Protein AF-A0A8C5XZ62-F1 (afdb_monomer)

Solvent-accessible surface area (backbone atoms only — not comparable to full-atom values): 10194 Å² total; per-residue (Å²): 140,84,88,82,85,88,83,78,87,81,75,81,80,93,75,89,77,94,68,98,69,95,81,76,83,83,78,80,76,86,78,78,90,77,91,84,83,76,97,80,67,65,72,68,55,43,57,55,47,52,54,52,51,51,51,50,49,56,65,51,44,55,66,51,55,77,67,55,80,82,80,76,78,77,81,77,76,87,85,81,84,96,78,71,84,55,72,63,60,56,49,52,52,50,50,53,51,54,51,52,53,50,51,52,53,53,55,74,66,58,73,80,74,84,69,56,94,69,39,66,62,50,52,52,50,48,51,51,63,62,66,59,50,60,62,63,76,67,50,78,76,78,83,79,82,82,129

InterPro domains:
  IPR003109 GoLoco motif [PS50877] (49-71)
  IPR003109 GoLoco motif [PS50877] (119-142)
  IPR003109 GoLoco motif [SM00390] (49-71)
  IPR003109 GoLoco motif [SM00390] (91-113)
  IPR003109 GoLoco motif [SM00390] (119-142)
  IPR011990 Tetratricopeptide-like helical domain superfamily [G3DSA:1.25.40.10] (31-141)
  IPR042888 G-protein-signaling modulator 3 [PTHR47617] (2-147)

Sequence (147 aa):
MDDSPQDEQGWPPPNSTTRPWRSAPPSPPPGTRHTALGPGSASLLSLQTELLLDLVAKAQSHRLEEQRATFHAPQSPPSLPPALPRPLEDKEQLYSTILSHQCQRMEAQRSEPPLPPGGQELLELLLRIQGGGRMEEQRSQPPTHIC

Organism: Microcebus murinus (NCBI:txid30608)

Foldseek 3Di:
DDDDDDDDDDDDDDDDDDDPDPDDDDDDDPDDDDDDDDPPDCPPVVVVVVVVVVVVCVVVVVVVVVPDDDDDDPPDDPDDDDDDPDVVVVVVVVVVVVVVVVVVVVVVVDDPPPQPVCNVVVVVVVCCVVVVCPVVVVDDDDDPPDD

Mean predicted aligned error: 23.6 Å

pLDDT: mean 70.6, std 16.9, range [37.5, 97.31]

Secondary structure (DSSP, 8-state):
----------PPP--S--------PPPPP---------S-SHHHHHHHHHHHHHHHHHHHHHHHHHT----PPP-PPS---S-SPPHHHHHHHHHHHHHHHHHHHHHHT---PPPPTTHHHHHHHHHHHHHSSHHHHT-PPPP----

Structure (mmCIF, N/CA/C/O backbone):
data_AF-A0A8C5XZ62-F1
#
_entry.id   AF-A0A8C5XZ62-F1
#
loop_
_atom_site.group_PDB
_atom_site.id
_atom_site.type_symbol
_atom_site.label_atom_id
_atom_site.label_alt_id
_atom_site.label_comp_id
_atom_site.label_asym_id
_atom_site.label_entity_id
_atom_site.label_seq_id
_atom_site.pdbx_PDB_ins_code
_atom_site.Cartn_x
_atom_site.Cartn_y
_atom_site.Cartn_z
_atom_site.occupancy
_atom_site.B_iso_or_equiv
_atom_site.auth_seq_id
_atom_site.auth_comp_id
_atom_site.auth_asym_id
_atom_site.auth_atom_id
_atom_site.pdbx_PDB_model_num
ATOM 1 N N . MET A 1 1 ? -27.598 -32.925 -31.974 1.00 44.59 1 MET A N 1
AT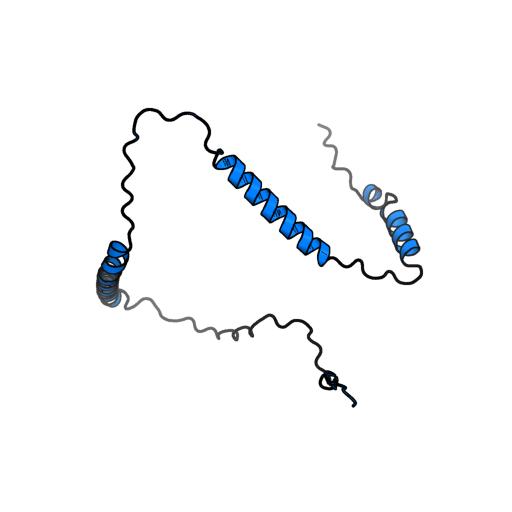OM 2 C CA . MET A 1 1 ? -26.195 -33.178 -32.350 1.00 44.59 1 MET A CA 1
ATOM 3 C C . MET A 1 1 ? -25.941 -32.199 -33.480 1.00 44.59 1 MET A C 1
ATOM 5 O O . MET A 1 1 ? -26.451 -32.427 -34.561 1.00 44.59 1 MET A O 1
ATOM 9 N N . ASP A 1 2 ? -25.437 -31.000 -33.248 1.00 37.50 2 ASP A N 1
ATOM 10 C CA . ASP A 1 2 ? -24.273 -30.654 -32.439 1.00 37.50 2 ASP A CA 1
ATOM 11 C C . ASP A 1 2 ? -24.399 -29.211 -31.912 1.00 37.50 2 ASP A C 1
ATOM 13 O O . ASP A 1 2 ? -25.061 -28.374 -32.524 1.00 37.50 2 ASP A O 1
ATOM 17 N N . ASP A 1 3 ? -23.831 -28.996 -30.735 1.00 37.56 3 ASP A N 1
ATOM 18 C CA . ASP A 1 3 ? -23.839 -27.790 -29.909 1.00 37.56 3 ASP A CA 1
ATOM 19 C C . ASP A 1 3 ? -22.621 -26.917 -30.252 1.00 37.56 3 ASP A C 1
ATOM 21 O O . ASP A 1 3 ? -21.515 -27.438 -30.360 1.00 37.56 3 ASP A O 1
ATOM 25 N N . SER A 1 4 ? -22.795 -25.602 -30.421 1.00 42.25 4 SER A N 1
ATOM 26 C CA . SER A 1 4 ? -21.694 -24.631 -30.309 1.00 42.25 4 SER A CA 1
ATOM 27 C C . SER A 1 4 ? -22.236 -23.204 -30.118 1.00 42.25 4 SER A C 1
ATOM 29 O O . SER A 1 4 ? -22.953 -22.708 -30.992 1.00 42.25 4 SER A O 1
ATOM 31 N N . PRO A 1 5 ? -21.897 -22.513 -29.013 1.00 48.06 5 PRO A N 1
ATOM 32 C CA . PRO A 1 5 ? -22.240 -21.111 -28.795 1.00 48.06 5 PRO A CA 1
ATOM 33 C C . PRO A 1 5 ? -21.172 -20.185 -29.406 1.00 48.06 5 PRO A C 1
ATOM 35 O O . PRO A 1 5 ? -20.004 -20.237 -29.029 1.00 48.06 5 PRO A O 1
ATOM 38 N N . GLN A 1 6 ? -21.566 -19.313 -30.341 1.00 42.75 6 GLN A N 1
ATOM 39 C CA . GLN A 1 6 ? -20.734 -18.190 -30.793 1.00 42.75 6 GLN A CA 1
ATOM 40 C C . GLN A 1 6 ? -20.936 -16.986 -29.865 1.00 42.75 6 GLN A C 1
ATOM 42 O O . GLN A 1 6 ? -21.712 -16.078 -30.157 1.00 42.75 6 GLN A O 1
ATOM 47 N N . ASP A 1 7 ? -20.217 -16.994 -28.750 1.00 46.62 7 ASP A N 1
ATOM 48 C CA . ASP A 1 7 ? -19.803 -15.776 -28.061 1.00 46.62 7 ASP A CA 1
ATOM 49 C C . ASP A 1 7 ? -18.456 -15.362 -28.665 1.00 46.62 7 ASP A C 1
ATOM 51 O O . ASP A 1 7 ? -17.469 -16.079 -28.519 1.00 46.62 7 ASP A O 1
ATOM 55 N N . GLU A 1 8 ? -18.409 -14.242 -29.385 1.00 43.88 8 GLU A N 1
ATOM 56 C CA . GLU A 1 8 ? -17.154 -13.509 -29.562 1.00 43.88 8 GLU A CA 1
ATOM 57 C C . GLU A 1 8 ? -17.434 -12.025 -29.782 1.00 43.88 8 GLU A C 1
ATOM 59 O O . GLU A 1 8 ? -18.206 -11.581 -30.639 1.00 43.88 8 GLU A O 1
ATOM 64 N N . GLN A 1 9 ? -16.805 -11.272 -28.903 1.00 49.91 9 GLN A N 1
ATOM 65 C CA . GLN A 1 9 ? -17.012 -9.885 -28.588 1.00 49.91 9 GLN A CA 1
ATOM 66 C C . GLN A 1 9 ? -16.330 -8.999 -29.641 1.00 49.91 9 GLN A C 1
ATOM 68 O O . GLN A 1 9 ? -15.131 -8.735 -29.590 1.00 49.91 9 GLN A O 1
ATOM 73 N N . GLY A 1 10 ? -17.106 -8.474 -30.592 1.00 38.62 10 GLY A N 1
ATOM 74 C CA . GLY A 1 10 ? -16.619 -7.511 -31.583 1.00 38.62 10 GLY A CA 1
ATOM 75 C C . GLY A 1 10 ? -16.557 -6.080 -31.038 1.00 38.62 10 GLY A C 1
ATOM 76 O O . GLY A 1 10 ? -17.541 -5.345 -31.105 1.00 38.62 10 GLY A O 1
ATOM 77 N N . TRP A 1 11 ? -15.402 -5.665 -30.517 1.00 46.62 11 TRP A N 1
ATOM 78 C CA . TRP A 1 11 ? -15.096 -4.259 -30.220 1.00 46.62 11 TRP A CA 1
ATOM 79 C C . TRP A 1 11 ? -15.209 -3.372 -31.479 1.00 46.62 11 TRP A C 1
ATOM 81 O O . TRP A 1 11 ? -14.869 -3.827 -32.574 1.00 46.62 11 TRP A O 1
ATOM 91 N N . PRO A 1 12 ? -15.637 -2.096 -31.369 1.00 55.28 12 PRO A N 1
ATOM 92 C CA . PRO A 1 12 ? -15.651 -1.194 -32.517 1.00 55.28 12 PRO A CA 1
ATOM 93 C C . PRO A 1 12 ? -14.216 -0.838 -32.971 1.00 55.28 12 PRO A C 1
ATOM 95 O O . PRO A 1 12 ? -13.292 -0.835 -32.152 1.00 55.28 12 PRO A O 1
ATOM 98 N N . PRO A 1 13 ? -14.011 -0.528 -34.267 1.00 58.00 13 PRO A N 1
ATOM 99 C CA . PRO A 1 13 ? -12.687 -0.341 -34.859 1.00 58.00 13 PRO A CA 1
ATOM 100 C C . PRO A 1 13 ? -11.975 0.927 -34.347 1.00 58.00 13 PRO A C 1
ATOM 102 O O . PRO A 1 13 ? -12.628 1.900 -33.963 1.00 58.00 13 PRO A O 1
ATOM 105 N N . PRO A 1 14 ? -10.628 0.960 -34.378 1.00 53.34 14 PRO A N 1
ATOM 106 C CA . PRO A 1 14 ? -9.844 2.049 -33.816 1.00 53.34 14 PRO A CA 1
ATOM 107 C C . PRO A 1 14 ? -9.756 3.220 -34.803 1.00 53.34 14 PRO A C 1
ATOM 109 O O . PRO A 1 14 ? -8.822 3.308 -35.596 1.00 53.34 14 PRO A O 1
ATOM 112 N N . ASN A 1 15 ? -10.702 4.160 -34.743 1.00 47.41 15 ASN A N 1
ATOM 113 C CA . ASN A 1 15 ? -10.476 5.512 -35.253 1.00 47.41 15 ASN A CA 1
ATOM 114 C C . ASN A 1 15 ? -10.306 6.509 -34.091 1.00 47.41 15 ASN A C 1
ATOM 116 O O . ASN A 1 15 ? -11.239 7.057 -33.522 1.00 47.41 15 ASN A O 1
ATOM 120 N N . SER A 1 16 ? -9.040 6.739 -33.751 1.00 52.66 16 SER A N 1
ATOM 121 C CA . SER A 1 16 ? -8.491 8.054 -33.412 1.00 52.66 16 SER A CA 1
ATOM 122 C C . SER A 1 16 ? -9.307 8.964 -32.481 1.00 52.66 16 SER A C 1
ATOM 124 O O . SER A 1 16 ? -9.785 10.014 -32.896 1.00 52.66 16 SER A O 1
ATOM 126 N N . THR A 1 17 ? -9.333 8.648 -31.184 1.00 49.44 17 THR A N 1
ATOM 127 C CA . THR A 1 17 ? -9.011 9.645 -30.144 1.00 49.44 17 THR A CA 1
ATOM 128 C C . THR A 1 17 ? -8.634 8.930 -28.848 1.00 49.44 17 THR A C 1
ATOM 130 O O . THR A 1 17 ? -9.444 8.580 -27.992 1.00 49.44 17 THR A O 1
ATOM 133 N N . THR A 1 18 ? -7.344 8.634 -28.739 1.00 48.47 18 THR A N 1
ATOM 134 C CA . THR A 1 18 ? -6.719 8.070 -27.548 1.00 48.47 18 THR A CA 1
ATOM 135 C C . THR A 1 18 ? -6.888 9.020 -26.366 1.00 48.47 18 THR A C 1
ATOM 137 O O . THR A 1 18 ? -6.194 10.031 -26.278 1.00 48.47 18 THR A O 1
ATOM 140 N N . ARG A 1 19 ? -7.746 8.660 -25.407 1.00 54.62 19 ARG A N 1
ATOM 141 C CA . ARG A 1 19 ? -7.545 8.981 -23.984 1.00 54.62 19 ARG A CA 1
ATOM 142 C C . ARG A 1 19 ? -7.942 7.765 -23.136 1.00 54.62 19 ARG A C 1
ATOM 144 O O . ARG A 1 19 ? -9.127 7.450 -23.090 1.00 54.62 19 ARG A O 1
ATOM 151 N N . PRO A 1 20 ? -6.991 7.094 -22.456 1.00 59.28 20 PRO A N 1
ATOM 152 C CA . PRO A 1 20 ? -7.274 5.872 -21.694 1.00 59.28 20 PRO A CA 1
ATOM 153 C C . PRO A 1 20 ? -7.922 6.109 -20.322 1.00 59.28 20 PRO A C 1
ATOM 155 O O . PRO A 1 20 ? -8.292 5.153 -19.654 1.00 59.28 20 PRO A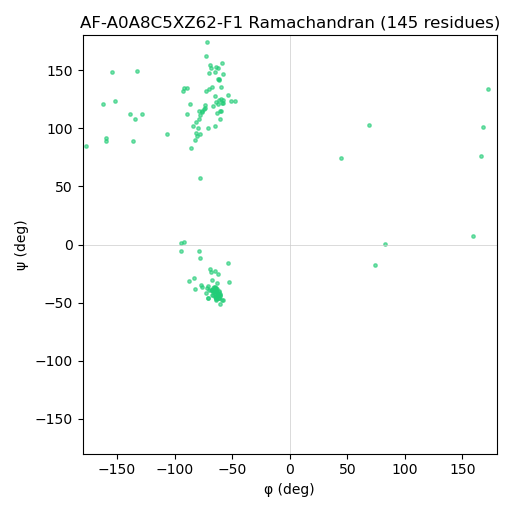 O 1
ATOM 158 N N . TRP A 1 21 ? -8.071 7.359 -19.878 1.00 45.38 21 TRP A N 1
ATOM 159 C CA . TRP A 1 21 ? -8.569 7.679 -18.540 1.00 45.38 21 TRP A CA 1
ATOM 160 C C . TRP A 1 21 ? -9.725 8.673 -18.647 1.00 45.38 21 TRP A C 1
ATOM 162 O O . TRP A 1 21 ? -9.538 9.823 -19.052 1.00 45.38 21 TRP A O 1
ATOM 172 N N . ARG A 1 22 ? -10.942 8.234 -18.308 1.00 58.41 22 ARG A N 1
ATOM 173 C CA . ARG A 1 22 ? -12.057 9.145 -18.035 1.00 58.41 22 ARG A CA 1
ATOM 174 C C . ARG A 1 22 ? -11.936 9.648 -16.601 1.00 58.41 22 ARG A C 1
ATOM 176 O O . ARG A 1 22 ? -12.431 8.998 -15.690 1.00 58.41 22 ARG A O 1
ATOM 183 N N . SER A 1 23 ? -11.338 10.819 -16.413 1.00 57.94 23 SER A N 1
ATOM 184 C CA . SER A 1 23 ? -11.459 11.546 -15.144 1.00 57.94 23 SER A CA 1
ATOM 185 C C . SER A 1 23 ? -11.127 13.028 -15.312 1.00 57.94 23 SER A C 1
ATOM 187 O O . SER A 1 23 ? -9.975 13.434 -15.217 1.00 57.94 23 SER A O 1
ATOM 189 N N . ALA A 1 24 ? -12.165 13.819 -15.592 1.00 60.53 24 ALA A N 1
ATOM 190 C CA . ALA A 1 24 ? -12.484 15.105 -14.956 1.00 60.53 24 ALA A CA 1
ATOM 191 C C . ALA A 1 24 ? -13.659 15.751 -15.725 1.00 60.53 24 ALA A C 1
ATOM 193 O O . ALA A 1 24 ? -13.626 15.765 -16.959 1.00 60.53 24 ALA A O 1
ATOM 194 N N . PRO A 1 25 ? -14.700 16.285 -15.057 1.00 61.75 25 PRO A N 1
ATOM 195 C CA . PRO A 1 25 ? -15.639 17.182 -15.726 1.00 61.75 25 PRO A CA 1
ATOM 196 C C . PRO A 1 25 ? -14.903 18.451 -16.209 1.00 61.75 25 PRO A C 1
ATOM 198 O O . PRO A 1 25 ? -13.894 18.833 -15.610 1.00 61.75 25 PRO A O 1
ATOM 201 N N . PRO A 1 26 ? -15.371 19.105 -17.290 1.00 62.06 26 PRO A N 1
ATOM 202 C CA . PRO A 1 26 ? -14.726 20.305 -17.816 1.00 62.06 26 PRO A CA 1
ATOM 203 C C . PRO A 1 26 ? -14.726 21.437 -16.779 1.00 62.06 26 PRO A C 1
ATOM 205 O O . PRO A 1 26 ? -15.701 21.628 -16.051 1.00 62.06 26 PRO A O 1
ATOM 208 N N . SER A 1 27 ? -13.628 22.195 -16.717 1.00 59.09 27 SER A N 1
ATOM 209 C CA . SER A 1 27 ? -13.515 23.373 -15.852 1.00 59.09 27 SER A CA 1
ATOM 210 C C . SER A 1 27 ? -14.541 24.445 -16.246 1.00 59.09 27 SER A C 1
ATOM 212 O O . SER A 1 27 ? -14.781 24.635 -17.443 1.00 59.09 27 SER A O 1
ATOM 214 N N . PRO A 1 28 ? -15.135 25.173 -15.279 1.00 59.78 28 PRO A N 1
ATOM 215 C CA . PRO A 1 28 ? -16.008 26.292 -15.605 1.00 59.78 28 PRO A CA 1
ATOM 216 C C . PRO A 1 28 ? -15.200 27.403 -16.301 1.00 59.78 28 PRO A C 1
ATOM 218 O O . PRO A 1 28 ? -14.004 27.556 -16.026 1.00 59.78 28 PRO A O 1
ATOM 221 N N . PRO A 1 29 ? -15.818 28.176 -17.213 1.00 62.72 29 PRO A N 1
ATOM 222 C CA . PRO A 1 29 ? -15.119 29.236 -17.927 1.00 62.72 29 PRO A CA 1
ATOM 223 C C . PRO A 1 29 ? -14.649 30.336 -16.956 1.00 62.72 29 PRO A C 1
ATOM 225 O O . PRO A 1 29 ? -15.284 30.544 -15.917 1.00 62.72 29 PRO A O 1
ATOM 228 N N . PRO A 1 30 ? -13.568 31.075 -17.275 1.00 50.22 30 PRO A N 1
ATOM 229 C CA . PRO A 1 30 ? -13.108 32.180 -16.444 1.00 50.22 30 PRO A CA 1
ATOM 230 C C . PRO A 1 30 ? -14.190 33.262 -16.395 1.00 50.22 30 PRO A C 1
ATOM 232 O O . PRO A 1 30 ? -14.500 33.890 -17.407 1.00 50.22 30 PRO A O 1
ATOM 235 N N . GLY A 1 31 ? -14.785 33.460 -15.219 1.00 47.81 31 GLY A N 1
ATOM 236 C CA . GLY A 1 31 ? -15.777 34.500 -14.984 1.00 47.81 31 GLY A CA 1
ATOM 237 C C . GLY A 1 31 ? -15.180 35.888 -15.206 1.00 47.81 31 GLY A C 1
ATOM 238 O O . GLY A 1 31 ? -14.213 36.284 -14.553 1.00 47.81 31 GLY A O 1
ATOM 239 N N . THR A 1 32 ? -15.774 36.616 -16.143 1.00 46.72 32 THR A N 1
ATOM 240 C CA . THR A 1 32 ? -15.507 38.016 -16.462 1.00 46.72 32 THR A CA 1
ATOM 241 C C . THR A 1 32 ? -15.613 38.885 -15.208 1.00 46.72 32 THR A C 1
ATOM 243 O O . THR A 1 32 ? -16.596 38.840 -14.470 1.00 46.72 32 THR A O 1
ATOM 246 N N . ARG A 1 33 ? -14.577 39.692 -14.968 1.00 51.69 33 ARG A N 1
ATOM 247 C CA . ARG A 1 33 ? -14.493 40.671 -13.882 1.00 51.69 33 ARG A CA 1
ATOM 248 C C . ARG A 1 33 ? -15.615 41.706 -13.988 1.00 51.69 33 ARG A C 1
ATOM 250 O O . ARG A 1 33 ? -15.560 42.545 -14.880 1.00 51.69 33 ARG A O 1
ATOM 257 N N . HIS A 1 34 ? -16.523 41.739 -13.017 1.00 43.97 34 HIS A N 1
ATOM 258 C CA . HIS A 1 34 ? -17.301 42.941 -12.710 1.00 43.97 34 HIS A CA 1
ATOM 259 C C . HIS A 1 34 ? -17.360 43.152 -11.195 1.00 43.97 34 HIS A C 1
ATOM 261 O O . HIS A 1 34 ? -18.256 42.687 -10.499 1.00 43.97 34 HIS A O 1
ATOM 267 N N . THR A 1 35 ? -16.361 43.873 -10.691 1.00 47.88 35 THR A N 1
ATOM 268 C CA . THR A 1 35 ? -16.447 44.594 -9.422 1.00 47.88 35 THR A CA 1
ATOM 269 C C . THR A 1 35 ? -17.331 45.817 -9.636 1.00 47.88 35 THR A C 1
ATOM 271 O O . THR A 1 35 ? -16.972 46.654 -10.460 1.00 47.88 35 THR A O 1
ATOM 274 N N . ALA A 1 36 ? -18.442 45.925 -8.902 1.00 46.94 36 ALA A N 1
ATOM 275 C CA . ALA A 1 36 ? -18.902 47.150 -8.230 1.00 46.94 36 ALA A CA 1
ATOM 276 C C . ALA A 1 36 ? -20.349 46.982 -7.737 1.00 46.94 36 ALA A C 1
ATOM 278 O O . ALA A 1 36 ? -21.295 47.167 -8.497 1.00 46.94 36 ALA A O 1
ATOM 279 N N . LEU A 1 37 ? -20.530 46.726 -6.442 1.00 47.09 37 LEU A N 1
ATOM 280 C CA . LEU A 1 37 ? -21.720 47.198 -5.736 1.00 47.09 37 LEU A CA 1
ATOM 281 C C . LEU A 1 37 ? -21.245 47.798 -4.411 1.00 47.09 37 LEU A C 1
ATOM 283 O O . LEU A 1 37 ? -20.700 47.101 -3.558 1.00 47.09 37 LEU A O 1
ATOM 287 N N . GLY A 1 38 ? -21.320 49.126 -4.333 1.00 45.12 38 GLY A N 1
ATOM 288 C CA . GLY A 1 38 ? -20.803 49.928 -3.230 1.00 45.12 38 GLY A CA 1
ATOM 289 C C . GLY A 1 38 ? -21.614 49.807 -1.931 1.00 45.12 38 GLY A C 1
ATOM 290 O O . GLY A 1 38 ? -22.673 49.177 -1.896 1.00 45.12 38 GLY A O 1
ATOM 291 N N . PRO A 1 39 ? -21.121 50.431 -0.847 1.00 53.50 39 PRO A N 1
ATOM 292 C CA . PRO A 1 39 ? -21.715 50.365 0.482 1.00 53.50 39 PRO A CA 1
ATOM 293 C C . PRO A 1 39 ? -22.933 51.290 0.568 1.00 53.50 39 PRO A C 1
ATOM 295 O O . PRO A 1 39 ? -22.818 52.484 0.823 1.00 53.50 39 PRO A O 1
ATOM 298 N N . GLY A 1 40 ? -24.121 50.739 0.351 1.00 56.53 40 GLY A N 1
ATOM 299 C CA . GLY A 1 40 ? -25.363 51.489 0.507 1.00 56.53 40 GLY A CA 1
ATOM 300 C C . GLY A 1 40 ? -26.572 50.605 0.274 1.00 56.53 40 GLY A C 1
ATOM 301 O O . GLY A 1 40 ? -27.045 50.550 -0.852 1.00 56.53 40 GLY A O 1
ATOM 302 N N . SER A 1 41 ? -27.005 49.887 1.322 1.00 49.72 41 SER A N 1
ATOM 303 C CA . SER A 1 41 ? -28.341 49.256 1.518 1.00 49.72 41 SER A CA 1
ATOM 304 C C . SER A 1 41 ? -28.328 48.112 2.551 1.00 49.72 41 SER A C 1
ATOM 306 O O . SER A 1 41 ? -29.328 47.421 2.722 1.00 49.72 41 SER A O 1
ATOM 308 N N . ALA A 1 42 ? -27.227 47.883 3.274 1.00 51.56 42 ALA A N 1
ATOM 309 C CA . ALA A 1 42 ? -27.118 46.717 4.152 1.00 51.56 42 ALA A CA 1
ATOM 310 C C . ALA A 1 42 ? -28.039 46.754 5.391 1.00 51.56 42 ALA A C 1
ATOM 312 O O . ALA A 1 42 ? -28.317 45.705 5.944 1.00 51.56 42 ALA A O 1
ATOM 313 N N . SER A 1 43 ? -28.539 47.910 5.847 1.00 51.53 43 SER A N 1
ATOM 314 C CA . SER A 1 43 ? -29.075 48.007 7.219 1.00 51.53 43 SER A CA 1
ATOM 315 C C . SER A 1 43 ? -30.524 47.513 7.414 1.00 51.53 43 SER A C 1
ATOM 317 O O . SER A 1 43 ? -30.792 46.856 8.415 1.00 51.53 43 SER A O 1
ATOM 319 N N . LEU A 1 44 ? -31.452 47.740 6.471 1.00 53.56 44 LEU A N 1
ATOM 320 C CA . LEU A 1 44 ? -32.830 47.206 6.571 1.00 53.56 44 LEU A CA 1
ATOM 321 C C . LEU A 1 44 ? -32.964 45.800 5.981 1.00 53.56 44 LEU A C 1
ATOM 323 O O . LEU A 1 44 ? -33.747 44.996 6.485 1.00 53.56 44 LEU A O 1
ATOM 327 N N . LEU A 1 45 ? -32.156 45.494 4.960 1.00 59.12 45 LEU A N 1
ATOM 328 C CA . LEU A 1 45 ? -32.061 44.141 4.427 1.00 59.12 45 LEU A CA 1
ATOM 329 C C . LEU A 1 45 ? -31.437 43.207 5.471 1.00 59.12 45 LEU A C 1
ATOM 331 O O . LEU A 1 45 ? -31.946 42.111 5.637 1.00 59.12 45 LEU A O 1
ATOM 335 N N . SER A 1 46 ? -30.429 43.671 6.231 1.00 63.06 46 SER A N 1
ATOM 336 C CA . SER A 1 46 ? -29.783 42.893 7.298 1.00 63.06 46 SER A CA 1
ATOM 337 C C . SER A 1 46 ? -30.759 42.485 8.398 1.00 63.06 46 SER A C 1
ATOM 339 O O . SER A 1 46 ? -30.846 41.300 8.686 1.00 63.06 46 SER A O 1
ATOM 341 N N . LEU A 1 47 ? -31.545 43.403 8.978 1.00 71.00 47 LEU A N 1
ATOM 342 C CA . LEU A 1 47 ? -32.468 43.025 10.060 1.00 71.00 47 LEU A CA 1
ATOM 343 C C . LEU A 1 47 ? -33.552 42.047 9.581 1.00 71.00 47 LEU A C 1
ATOM 345 O O . LEU A 1 47 ? -33.887 41.094 10.282 1.00 71.00 47 LEU A O 1
ATOM 349 N N . GLN A 1 48 ? -34.085 42.256 8.375 1.00 75.38 48 GLN A N 1
ATOM 350 C CA . GLN A 1 48 ? -35.057 41.335 7.786 1.00 75.38 48 GLN A CA 1
ATOM 351 C C . GLN A 1 48 ? -34.432 39.973 7.459 1.00 75.38 48 GLN A C 1
ATOM 353 O O . GLN A 1 48 ? -35.075 38.947 7.678 1.00 75.38 48 GLN A O 1
ATOM 358 N N . THR A 1 49 ? -33.179 39.938 6.994 1.00 80.31 49 THR A N 1
ATOM 359 C CA . THR A 1 49 ? -32.463 38.676 6.789 1.00 80.31 49 THR A CA 1
ATOM 360 C C . THR A 1 49 ? -32.145 37.978 8.104 1.00 80.31 49 THR A C 1
ATOM 362 O O . THR A 1 49 ? -32.324 36.771 8.165 1.00 80.31 49 THR A O 1
ATOM 365 N N . GLU A 1 50 ? -31.773 38.688 9.171 1.00 85.00 50 GLU A N 1
ATOM 366 C CA . GLU A 1 50 ? -31.542 38.072 10.486 1.00 85.00 50 GLU A CA 1
ATOM 367 C C . GLU A 1 50 ? -32.826 37.425 11.032 1.00 85.00 50 GLU A C 1
ATOM 369 O O . GLU A 1 50 ? -32.792 36.297 11.515 1.00 85.00 50 GLU A O 1
ATOM 374 N N . LEU A 1 51 ? -33.985 38.080 10.881 1.00 88.38 51 LEU A N 1
ATOM 375 C CA . LEU A 1 51 ? -35.280 37.504 11.273 1.00 88.38 51 LEU A CA 1
ATOM 376 C C . LEU A 1 51 ? -35.654 36.273 10.437 1.00 88.38 51 LEU A C 1
ATOM 378 O O . LEU A 1 51 ? -36.190 35.299 10.968 1.00 88.38 51 LEU A O 1
ATOM 382 N N . LEU A 1 52 ? -35.363 36.299 9.134 1.00 88.75 52 LEU A N 1
ATOM 383 C CA . LEU A 1 52 ? -35.549 35.145 8.258 1.00 88.75 52 LEU A CA 1
ATOM 384 C C . LEU A 1 52 ? -34.636 33.984 8.674 1.00 88.75 52 LEU A C 1
ATOM 386 O O . LEU A 1 52 ? -35.097 32.847 8.756 1.00 88.75 52 LEU A O 1
ATOM 390 N N . LEU A 1 53 ? -33.362 34.262 8.950 1.00 91.12 53 LEU A N 1
ATOM 391 C CA . LEU A 1 53 ? -32.384 33.263 9.376 1.00 91.12 53 LEU A CA 1
ATOM 392 C C . LEU A 1 53 ? -32.760 32.655 10.730 1.00 91.12 53 LEU A C 1
ATOM 394 O O . LEU A 1 53 ? -32.675 31.439 10.881 1.00 91.12 53 LEU A O 1
ATOM 398 N N . ASP A 1 54 ? -33.253 33.456 11.675 1.00 91.44 54 ASP A N 1
ATOM 399 C CA . ASP A 1 54 ? -33.741 32.972 12.970 1.00 91.44 54 ASP A CA 1
ATOM 400 C C . ASP A 1 54 ? -34.995 32.092 12.821 1.00 91.44 54 ASP A C 1
ATOM 402 O O . ASP A 1 54 ? -35.104 31.033 13.444 1.00 91.44 54 ASP A O 1
ATO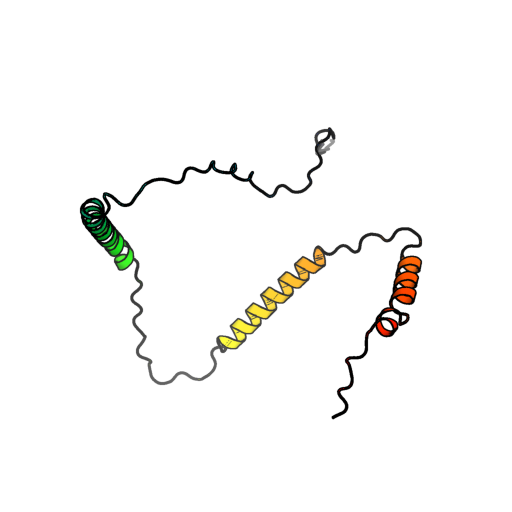M 406 N N . LEU A 1 55 ? -35.923 32.462 11.931 1.00 91.38 55 LEU A N 1
ATOM 407 C CA . LEU A 1 55 ? -37.091 31.634 11.623 1.00 91.38 55 LEU A CA 1
ATOM 408 C C . LEU A 1 55 ? -36.688 30.293 10.990 1.00 91.38 55 LEU A C 1
ATOM 410 O O . LEU A 1 55 ? -37.211 29.246 11.375 1.00 91.38 55 LEU A O 1
ATOM 414 N N . VAL A 1 56 ? -35.740 30.311 10.050 1.00 90.00 56 VAL A N 1
ATOM 415 C CA . VAL A 1 56 ? -35.196 29.098 9.421 1.00 90.00 56 VAL A CA 1
ATOM 416 C C . VAL A 1 56 ? -34.475 28.233 10.455 1.00 90.00 56 VAL A C 1
ATOM 418 O O . VAL A 1 56 ? -34.715 27.027 10.503 1.00 90.00 56 VAL A O 1
ATOM 421 N N . ALA A 1 57 ? -33.657 28.830 11.324 1.00 89.44 57 ALA A N 1
ATOM 422 C CA . ALA A 1 57 ? -32.962 28.123 12.394 1.00 89.44 57 ALA A CA 1
ATOM 423 C C . ALA A 1 57 ? -33.946 27.449 13.360 1.00 89.44 57 ALA A C 1
ATOM 425 O O . ALA A 1 57 ? -33.762 26.282 13.699 1.00 89.44 57 ALA A O 1
ATOM 426 N N . LYS A 1 58 ? -35.031 28.135 13.745 1.00 86.56 58 LYS A N 1
ATOM 427 C CA . LYS A 1 58 ? -36.102 27.576 14.589 1.00 86.56 58 LYS A CA 1
ATOM 428 C C . LYS A 1 58 ? -36.864 26.443 13.905 1.00 86.56 58 LYS A C 1
ATOM 430 O O . LYS A 1 58 ? -37.144 25.428 14.535 1.00 86.56 58 LYS A O 1
ATOM 435 N N . ALA A 1 59 ? -37.182 26.587 12.620 1.00 84.25 59 ALA A N 1
ATOM 436 C CA . ALA A 1 59 ? -37.860 25.534 11.867 1.00 84.25 59 ALA A CA 1
ATOM 437 C C . ALA A 1 59 ? -36.976 24.284 11.706 1.00 84.25 59 ALA A C 1
ATOM 439 O O . ALA A 1 59 ? -37.463 23.155 11.755 1.00 84.25 59 ALA A O 1
ATOM 440 N N . GLN A 1 60 ? -35.666 24.472 11.533 1.00 85.56 60 GLN A N 1
ATOM 441 C CA . GLN A 1 60 ? -34.712 23.379 11.344 1.00 85.56 60 GLN A CA 1
ATOM 442 C C . GLN A 1 60 ? -34.248 22.739 12.660 1.00 85.56 60 GLN A C 1
ATOM 444 O O . GLN A 1 60 ? -33.932 21.546 12.661 1.00 85.56 60 GLN A O 1
ATOM 449 N N . SER A 1 61 ? -34.227 23.483 13.773 1.00 82.94 61 SER A N 1
ATOM 450 C CA . SER A 1 61 ? -33.783 22.975 15.077 1.00 82.94 61 SER A CA 1
ATOM 451 C C . SER A 1 61 ? -34.698 21.881 15.617 1.00 82.94 61 SER A C 1
ATOM 453 O O . SER A 1 61 ? -34.187 20.904 16.153 1.00 82.94 61 SER A O 1
ATOM 455 N N . HIS A 1 62 ? -36.015 21.975 15.402 1.00 80.38 62 HIS A N 1
ATOM 456 C CA . HIS A 1 62 ? -36.971 20.950 15.836 1.00 80.38 62 HIS A CA 1
ATOM 457 C C . HIS A 1 62 ? -36.650 19.580 15.229 1.00 80.38 62 HIS A C 1
ATOM 459 O O . HIS A 1 62 ? -36.516 18.592 15.944 1.00 80.38 62 HIS A O 1
ATOM 465 N N . ARG A 1 63 ? -36.412 19.539 13.911 1.00 77.44 63 ARG A N 1
ATOM 466 C CA . ARG A 1 63 ? -36.040 18.306 13.204 1.00 77.44 63 ARG A CA 1
ATOM 467 C C . ARG A 1 63 ? -34.699 17.741 13.691 1.00 77.44 63 ARG A C 1
ATOM 469 O O . ARG A 1 63 ? -34.505 16.531 13.671 1.00 77.44 63 ARG A O 1
ATOM 476 N N . LEU A 1 64 ? -33.759 18.598 14.092 1.00 81.38 64 LEU A N 1
ATOM 477 C CA . LEU A 1 64 ? -32.469 18.164 14.638 1.00 81.38 64 LEU A CA 1
ATOM 478 C C . LEU A 1 64 ? -32.588 17.671 16.085 1.00 81.38 64 LEU A C 1
ATOM 480 O O . LEU A 1 64 ? -31.912 16.712 16.444 1.00 81.38 64 LEU A O 1
ATOM 484 N N . GLU A 1 65 ? -33.445 18.291 16.898 1.00 81.94 65 GLU A N 1
ATOM 485 C CA . GLU A 1 65 ? -33.704 17.879 18.281 1.00 81.94 65 GLU A CA 1
ATOM 486 C C . GLU A 1 65 ? -34.357 16.499 18.340 1.00 81.94 65 GLU A C 1
ATOM 488 O O . GLU A 1 65 ? -33.897 15.636 19.077 1.00 81.94 65 GLU A O 1
ATOM 493 N N . GLU A 1 66 ? -35.357 16.245 17.495 1.00 77.12 66 GLU A N 1
ATOM 494 C CA . GLU A 1 66 ? -36.024 14.938 17.417 1.00 77.12 66 GLU A CA 1
ATOM 495 C C . GLU A 1 66 ? -35.079 13.803 16.991 1.00 77.12 66 GLU A C 1
ATOM 497 O O . GLU A 1 66 ? -35.310 12.643 17.327 1.00 77.12 66 GLU A O 1
ATOM 502 N N . GLN A 1 67 ? -34.002 14.123 16.265 1.00 75.62 67 GLN A N 1
ATOM 503 C CA . GLN A 1 67 ? -32.977 13.157 15.861 1.00 75.62 67 GLN A CA 1
ATOM 504 C C . GLN A 1 67 ? -31.776 13.094 16.814 1.00 75.62 67 GLN A C 1
ATOM 506 O O . GLN A 1 67 ? -30.848 12.317 16.568 1.00 75.62 67 GLN A O 1
ATOM 511 N N . ARG A 1 68 ? -31.761 13.863 17.912 1.00 79.50 68 ARG A N 1
ATOM 512 C CA . ARG A 1 68 ? -30.717 13.717 18.929 1.00 79.50 68 ARG A CA 1
ATOM 513 C C . ARG A 1 68 ? -30.955 12.449 19.741 1.00 79.50 68 ARG A C 1
ATOM 515 O O . ARG A 1 68 ? -31.921 12.320 20.486 1.00 79.50 68 ARG A O 1
ATOM 522 N N . ALA A 1 69 ? -30.009 11.520 19.656 1.00 75.19 69 ALA A N 1
ATOM 523 C CA . ALA A 1 69 ? -29.954 10.393 20.573 1.00 75.19 69 ALA A CA 1
ATOM 524 C C . ALA A 1 69 ? -29.628 10.897 21.990 1.00 75.19 69 ALA A C 1
ATOM 526 O O . ALA A 1 69 ? -28.567 11.478 22.227 1.00 75.19 69 ALA A O 1
ATOM 527 N N . THR A 1 70 ? -30.534 10.665 22.942 1.00 74.88 70 THR A N 1
ATOM 528 C CA . THR A 1 70 ? -30.250 10.893 24.364 1.00 74.88 70 THR A CA 1
ATOM 529 C C . THR A 1 70 ? -29.496 9.684 24.902 1.00 74.88 70 THR A C 1
ATOM 531 O O . THR A 1 70 ? -30.070 8.614 25.102 1.00 74.88 70 THR 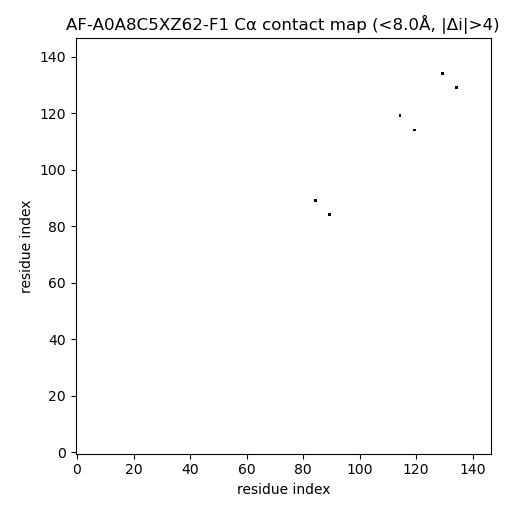A O 1
ATOM 534 N N . PHE A 1 71 ? -28.193 9.837 25.119 1.00 66.50 71 PHE A N 1
ATOM 535 C CA . PHE A 1 71 ? -27.381 8.799 25.741 1.00 66.50 71 PHE A CA 1
ATOM 536 C C . PHE A 1 71 ? -27.494 8.909 27.260 1.00 66.50 71 PHE A C 1
ATOM 538 O O . PHE A 1 71 ? -26.859 9.755 27.887 1.00 66.50 71 PHE A O 1
ATOM 545 N N . HIS A 1 72 ? -28.295 8.036 27.868 1.00 71.62 72 HIS A N 1
ATOM 546 C CA . HIS A 1 72 ? -28.203 7.810 29.304 1.00 71.62 72 HIS A CA 1
ATOM 547 C C . HIS A 1 72 ? -26.934 7.007 29.591 1.00 71.62 72 HIS A C 1
ATOM 549 O O . HIS A 1 72 ? -26.793 5.874 29.129 1.00 71.62 72 HIS A O 1
ATOM 555 N N . ALA A 1 73 ? -26.003 7.593 30.346 1.00 68.31 73 ALA A N 1
ATOM 556 C CA . ALA A 1 73 ? -24.858 6.854 30.854 1.00 68.31 73 ALA A CA 1
ATOM 557 C C . ALA A 1 73 ? -25.373 5.726 31.770 1.00 68.31 73 ALA A C 1
ATOM 559 O O . ALA A 1 73 ? -26.120 6.015 32.712 1.00 68.31 73 ALA A O 1
ATOM 560 N N . PRO A 1 74 ? -25.028 4.452 31.513 1.00 62.28 74 PRO A N 1
ATOM 561 C CA . PRO A 1 74 ? -25.423 3.371 32.399 1.00 62.28 74 PRO A CA 1
ATOM 562 C C . PRO A 1 74 ? -24.751 3.593 33.755 1.00 62.28 74 PRO A C 1
ATOM 564 O O . PRO A 1 74 ? -23.527 3.691 33.841 1.00 62.28 74 PRO A O 1
ATOM 567 N N . GLN A 1 75 ? -25.551 3.687 34.819 1.00 62.59 75 GLN A N 1
ATOM 568 C CA . GLN A 1 75 ? -25.012 3.593 36.170 1.00 62.59 75 GLN A CA 1
ATOM 569 C C . GLN A 1 75 ? -24.365 2.214 36.308 1.00 62.59 75 GLN A C 1
ATOM 571 O O . GLN A 1 75 ? -25.028 1.188 36.166 1.00 62.59 75 GLN A O 1
ATOM 576 N N . SER A 1 76 ? -23.048 2.199 36.493 1.00 56.41 76 SER A N 1
ATOM 577 C CA . SER A 1 76 ? -22.248 0.981 36.557 1.00 56.41 76 SER A CA 1
ATOM 578 C C . SER A 1 76 ? -22.722 0.080 37.705 1.00 56.41 76 SER A C 1
ATOM 580 O O . SER A 1 76 ? -22.721 0.544 38.849 1.00 56.41 76 SER A O 1
ATOM 582 N N . PRO A 1 77 ? -23.061 -1.201 37.471 1.00 57.12 77 PRO A N 1
ATOM 583 C CA . PRO A 1 77 ? -23.132 -2.158 38.565 1.00 57.12 77 PRO A CA 1
ATOM 584 C C . PRO A 1 77 ? -21.709 -2.455 39.077 1.00 57.12 77 PRO A C 1
ATOM 586 O O . PRO A 1 77 ? -20.756 -2.438 38.288 1.00 57.12 77 PRO A O 1
ATOM 589 N N . PRO A 1 78 ? -21.522 -2.727 40.381 1.00 62.19 78 PRO A N 1
ATOM 590 C CA . PRO A 1 78 ? -20.217 -3.096 40.896 1.00 62.19 78 PRO A CA 1
ATOM 591 C C . PRO A 1 78 ? -19.870 -4.522 40.447 1.00 62.19 78 PRO A C 1
ATOM 593 O O . PRO A 1 78 ? -20.656 -5.452 40.609 1.00 62.19 78 PRO A O 1
ATOM 596 N N . SER A 1 79 ? -18.647 -4.672 39.938 1.00 63.66 79 SER A N 1
ATOM 597 C CA . SER A 1 79 ? -17.913 -5.921 39.683 1.00 63.66 79 SER A CA 1
ATOM 598 C C . SER A 1 79 ? -18.414 -6.851 38.562 1.00 63.66 79 SER A C 1
ATOM 600 O O . SER A 1 79 ? -19.299 -7.679 38.747 1.00 63.66 79 SER A O 1
ATOM 602 N N . LEU A 1 80 ? -17.714 -6.812 37.423 1.00 55.97 80 LEU A N 1
ATOM 603 C CA . LEU A 1 80 ? -17.488 -7.980 36.561 1.00 55.97 80 LEU A CA 1
ATOM 604 C C . LEU A 1 80 ? -15.984 -8.036 36.196 1.00 55.97 80 LEU A C 1
ATOM 606 O O . LEU A 1 80 ? -15.337 -6.986 36.175 1.00 55.97 80 LEU A O 1
ATOM 610 N N . PRO A 1 81 ? -15.402 -9.233 35.986 1.00 55.56 81 PRO A N 1
ATOM 611 C CA . PRO A 1 81 ? -13.957 -9.471 35.985 1.00 55.56 81 PRO A CA 1
ATOM 612 C C . PRO A 1 81 ? -13.249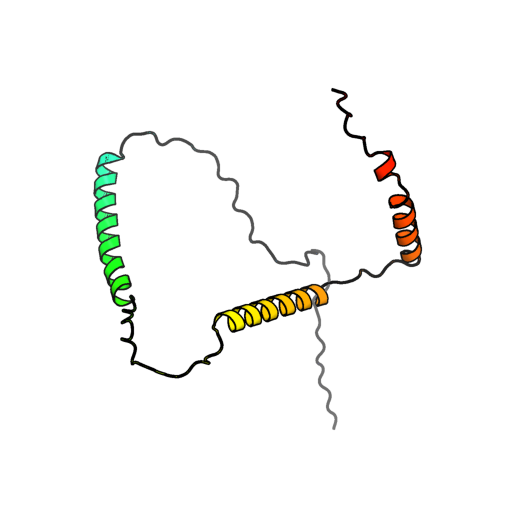 -8.908 34.737 1.00 55.56 81 PRO A C 1
ATOM 614 O O . PRO A 1 81 ? -13.893 -8.637 33.721 1.00 55.56 81 PRO A O 1
ATOM 617 N N . PRO A 1 82 ? -11.912 -8.743 34.783 1.00 64.12 82 PRO A N 1
ATOM 618 C CA . PRO A 1 82 ? -11.151 -8.180 33.677 1.00 64.12 82 PRO A CA 1
ATOM 619 C C . PRO A 1 82 ? -10.912 -9.223 32.580 1.00 64.12 82 PRO A C 1
ATOM 621 O O . PRO A 1 82 ? -10.205 -10.197 32.815 1.00 64.12 82 PRO A O 1
ATOM 624 N N . ALA A 1 83 ? -11.484 -8.994 31.393 1.00 56.09 83 ALA A N 1
ATOM 625 C CA . ALA A 1 83 ? -10.855 -9.184 30.074 1.00 56.09 83 ALA A CA 1
ATOM 626 C C . ALA A 1 83 ? -11.921 -9.140 28.964 1.00 56.09 83 ALA A C 1
ATOM 628 O O . ALA A 1 83 ? -12.305 -10.161 28.400 1.00 56.09 83 ALA A O 1
ATOM 629 N N . LEU A 1 84 ? -12.392 -7.938 28.631 1.00 62.50 84 LEU A N 1
ATOM 630 C CA . LEU A 1 84 ? -12.892 -7.664 27.282 1.00 62.50 84 LEU A CA 1
ATOM 631 C C . LEU A 1 84 ? -11.670 -7.186 26.474 1.00 62.50 84 LEU A C 1
ATOM 633 O O . LEU A 1 84 ? -10.889 -6.411 27.042 1.00 62.50 84 LEU A O 1
ATOM 637 N N . PRO A 1 85 ? -11.437 -7.661 25.230 1.00 58.25 85 PRO A N 1
ATOM 638 C CA . PRO A 1 85 ? -10.305 -7.224 24.414 1.00 58.25 85 PRO A CA 1
ATOM 639 C C . PRO A 1 85 ? -10.226 -5.705 24.450 1.00 58.25 85 PRO A C 1
ATOM 641 O O . PRO A 1 85 ? -11.226 -5.019 24.228 1.00 58.25 85 PRO A O 1
ATOM 644 N N . ARG A 1 86 ? -9.074 -5.171 24.865 1.00 63.47 86 ARG A N 1
ATOM 645 C CA . ARG A 1 86 ? -8.928 -3.730 25.047 1.00 63.47 86 ARG A CA 1
ATOM 646 C C . ARG A 1 86 ? -9.238 -3.081 23.690 1.00 63.47 86 ARG A C 1
ATOM 648 O O . ARG A 1 86 ? -8.564 -3.425 22.725 1.00 63.47 86 ARG A O 1
ATOM 655 N N . PRO A 1 87 ? -10.189 -2.131 23.596 1.00 63.38 87 PRO A N 1
ATOM 656 C CA . PRO A 1 87 ? -10.562 -1.483 22.329 1.00 63.38 87 PRO A CA 1
ATOM 657 C C . PRO A 1 87 ? -9.383 -0.860 21.556 1.00 63.38 87 PRO A C 1
ATOM 659 O O . PRO A 1 87 ? -9.500 -0.529 20.379 1.00 63.38 87 PRO A O 1
ATOM 662 N N . LEU A 1 88 ? -8.249 -0.670 22.234 1.00 67.69 88 LEU A N 1
ATOM 663 C CA . LEU A 1 88 ? -6.991 -0.198 21.673 1.00 67.69 88 LEU A CA 1
ATOM 664 C C . LEU A 1 88 ? -6.305 -1.251 20.782 1.00 67.69 88 LEU A C 1
ATOM 666 O O . LEU A 1 88 ? -5.940 -0.903 19.663 1.00 67.69 88 LEU A O 1
ATOM 670 N N . GLU A 1 89 ? -6.214 -2.514 21.217 1.00 72.81 89 GLU A N 1
ATOM 671 C CA . GLU A 1 89 ? -5.649 -3.610 20.410 1.00 72.81 89 GLU A CA 1
ATOM 672 C C . GLU A 1 89 ? -6.488 -3.860 19.142 1.00 72.81 89 GLU A C 1
ATOM 674 O O . GLU A 1 89 ? -5.941 -4.049 18.056 1.00 72.81 89 GLU A O 1
ATOM 679 N N . ASP A 1 90 ? -7.819 -3.762 19.240 1.00 82.44 90 ASP A N 1
ATOM 680 C CA . ASP A 1 90 ? -8.708 -3.870 18.073 1.00 82.44 90 ASP A CA 1
ATOM 681 C C . ASP A 1 90 ? -8.471 -2.728 17.071 1.00 82.44 90 ASP A C 1
ATOM 683 O O . ASP A 1 90 ? -8.481 -2.943 15.856 1.00 82.44 90 ASP A O 1
ATOM 687 N N . LYS A 1 91 ? -8.194 -1.507 17.552 1.00 89.31 91 LYS A N 1
ATOM 688 C CA . LYS A 1 91 ? -7.876 -0.363 16.682 1.00 89.31 91 LYS A CA 1
ATOM 689 C C . LYS A 1 91 ? -6.551 -0.560 15.947 1.00 89.31 91 LYS A C 1
ATOM 691 O O . LYS A 1 91 ? -6.443 -0.214 14.770 1.00 89.31 91 LYS A O 1
ATOM 696 N N . GLU A 1 92 ? -5.547 -1.099 16.629 1.00 91.56 92 GLU A N 1
ATOM 697 C CA . GLU A 1 92 ? -4.233 -1.390 16.049 1.00 91.56 92 GLU A CA 1
ATOM 698 C C . GLU A 1 92 ? -4.320 -2.509 15.007 1.00 91.56 92 GLU A C 1
ATOM 700 O O . GLU A 1 92 ? -3.733 -2.395 13.929 1.00 91.56 92 GLU A O 1
ATOM 705 N N . GLN A 1 93 ? -5.129 -3.538 15.270 1.00 94.38 93 GLN A N 1
ATOM 706 C CA . GLN A 1 93 ? -5.375 -4.623 14.325 1.00 94.38 93 GLN A CA 1
ATOM 707 C C . GLN A 1 93 ? -6.158 -4.159 13.089 1.00 94.38 93 GLN A C 1
ATOM 709 O O . GLN A 1 93 ? -5.846 -4.554 11.965 1.00 94.38 93 GLN A O 1
ATOM 714 N N . LEU A 1 94 ? -7.142 -3.272 13.258 1.00 95.44 94 LEU A N 1
ATOM 715 C CA . LEU A 1 94 ? -7.834 -2.643 12.131 1.00 95.44 94 LEU A CA 1
ATOM 716 C C . LEU A 1 94 ? -6.875 -1.782 11.302 1.00 95.44 94 LEU A C 1
ATOM 718 O O . LEU A 1 94 ? -6.878 -1.871 10.075 1.00 95.44 94 LEU A O 1
ATOM 722 N N . TYR A 1 95 ? -6.019 -0.991 11.953 1.00 95.75 95 TYR A N 1
ATOM 723 C CA . TYR A 1 95 ? -5.026 -0.169 11.264 1.00 95.75 95 TYR A CA 1
ATOM 724 C C . TYR A 1 95 ? -4.030 -1.019 10.461 1.00 95.75 95 TYR A C 1
ATOM 726 O O . TYR A 1 95 ? -3.796 -0.734 9.286 1.00 95.75 95 TYR A O 1
ATOM 734 N N . SER A 1 96 ? -3.491 -2.093 11.048 1.00 96.25 96 SER A N 1
ATOM 735 C CA . SER A 1 96 ? -2.561 -2.995 10.3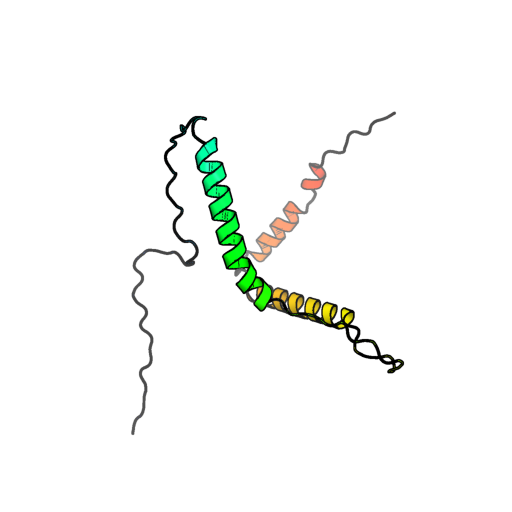54 1.00 96.25 96 SER A CA 1
ATOM 736 C C . SER A 1 96 ? -3.228 -3.715 9.178 1.00 96.25 96 SER A C 1
ATOM 738 O O . SER A 1 96 ? -2.639 -3.833 8.101 1.00 96.25 96 SER A O 1
ATOM 740 N N . THR A 1 97 ? -4.487 -4.123 9.343 1.00 96.81 97 THR A N 1
ATOM 741 C CA . THR A 1 97 ? -5.286 -4.757 8.287 1.00 96.81 97 THR A CA 1
ATOM 742 C C . THR A 1 97 ? -5.524 -3.798 7.121 1.00 96.81 97 THR A C 1
ATOM 744 O O . THR A 1 97 ? -5.312 -4.156 5.963 1.00 96.81 97 THR A O 1
ATOM 747 N N . ILE A 1 98 ? -5.912 -2.552 7.405 1.00 96.88 98 ILE A N 1
ATOM 748 C CA . ILE A 1 98 ? -6.141 -1.537 6.369 1.00 96.88 98 ILE A CA 1
ATOM 749 C C . ILE A 1 98 ? -4.837 -1.223 5.635 1.00 96.88 98 ILE A C 1
ATOM 751 O O . ILE A 1 98 ? -4.821 -1.185 4.404 1.00 96.88 98 ILE A O 1
ATOM 755 N N . LEU A 1 99 ? -3.746 -1.014 6.376 1.00 97.25 99 LEU A N 1
ATOM 756 C CA . LEU A 1 99 ? -2.462 -0.647 5.793 1.00 97.25 99 LEU A CA 1
ATOM 757 C C . LEU A 1 99 ? -1.912 -1.769 4.905 1.00 97.25 99 LEU A C 1
ATOM 759 O O . LEU A 1 99 ? -1.553 -1.518 3.758 1.00 97.25 99 LEU A O 1
ATOM 763 N N . SER A 1 100 ? -1.917 -3.012 5.396 1.00 96.75 100 SER A N 1
ATOM 764 C CA . SER A 1 100 ? -1.439 -4.174 4.635 1.00 96.75 100 SER A CA 1
ATOM 765 C C . SER A 1 100 ? -2.232 -4.391 3.347 1.00 96.75 100 SER A C 1
ATOM 767 O O . SER A 1 100 ? -1.634 -4.590 2.289 1.00 96.75 100 SER A O 1
ATOM 769 N N . HIS A 1 101 ? -3.562 -4.277 3.397 1.00 97.31 101 HIS A N 1
ATOM 770 C CA . HIS A 1 101 ? -4.395 -4.428 2.209 1.00 97.31 101 HIS A CA 1
ATOM 771 C C . HIS A 1 101 ? -4.137 -3.324 1.173 1.00 97.31 101 HIS A C 1
ATOM 773 O O . HIS A 1 101 ? -4.081 -3.598 -0.027 1.00 97.31 101 HIS A O 1
ATOM 779 N N . GLN A 1 102 ? -3.947 -2.076 1.613 1.00 96.12 102 GLN A N 1
ATOM 780 C CA . GLN A 1 102 ? -3.634 -0.976 0.700 1.00 96.12 102 GLN A CA 1
ATOM 781 C C . GLN A 1 102 ? -2.250 -1.125 0.062 1.00 96.12 102 GLN A C 1
ATOM 783 O O . GLN A 1 102 ? -2.146 -0.978 -1.155 1.00 96.12 102 GLN A O 1
ATOM 788 N N . CYS A 1 103 ? -1.225 -1.492 0.838 1.00 94.69 103 CYS A N 1
ATOM 789 C CA . CYS A 1 103 ? 0.102 -1.807 0.303 1.00 94.69 103 CYS A CA 1
ATOM 790 C C . CYS A 1 103 ? 0.025 -2.938 -0.726 1.00 94.69 103 CYS A C 1
ATOM 792 O O . CYS A 1 103 ? 0.513 -2.799 -1.840 1.00 94.69 103 CYS A O 1
ATOM 794 N N . GLN A 1 104 ? -0.677 -4.029 -0.412 1.00 95.06 104 GLN A N 1
ATOM 795 C CA . GLN A 1 104 ? -0.805 -5.158 -1.330 1.00 95.06 104 GLN A CA 1
ATOM 796 C C . GLN A 1 104 ? -1.497 -4.777 -2.645 1.00 95.06 104 GLN A C 1
ATOM 798 O O . GLN A 1 104 ? -1.079 -5.221 -3.712 1.00 95.06 104 GLN A O 1
ATOM 803 N N . ARG A 1 105 ? -2.542 -3.942 -2.595 1.00 93.12 105 ARG A N 1
ATOM 804 C CA . ARG A 1 105 ? -3.236 -3.475 -3.805 1.00 93.12 105 ARG A CA 1
ATOM 805 C C . ARG A 1 105 ? -2.396 -2.514 -4.637 1.00 93.12 105 ARG A C 1
ATOM 807 O O . ARG A 1 105 ? -2.447 -2.594 -5.860 1.00 93.12 105 ARG A O 1
ATOM 814 N N . MET 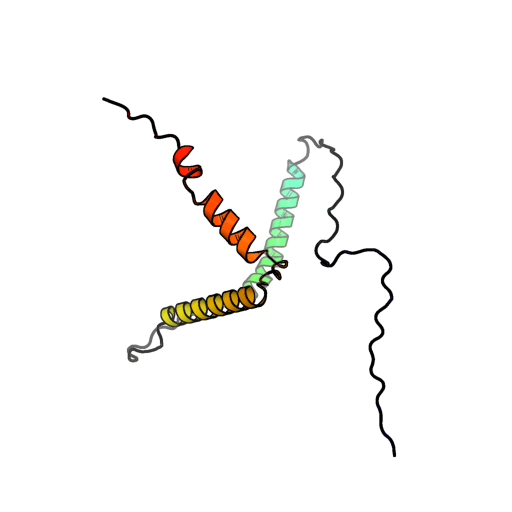A 1 106 ? -1.647 -1.626 -3.989 1.00 91.38 106 MET A N 1
ATOM 815 C CA . MET A 1 106 ? -0.700 -0.734 -4.658 1.00 91.38 106 MET A CA 1
ATOM 816 C C . MET A 1 106 ? 0.400 -1.542 -5.352 1.00 91.38 106 MET A C 1
ATOM 818 O O . MET A 1 106 ? 0.689 -1.316 -6.524 1.00 91.38 106 MET A O 1
ATOM 822 N N . GLU A 1 107 ? 0.909 -2.566 -4.672 1.00 89.06 107 GLU A N 1
ATOM 823 C CA . GLU A 1 107 ? 1.985 -3.416 -5.177 1.00 89.06 107 GLU A CA 1
ATOM 824 C C . GLU A 1 107 ? 1.503 -4.316 -6.313 1.00 89.06 107 GLU A C 1
ATOM 826 O O . GLU A 1 107 ? 2.212 -4.490 -7.297 1.00 89.06 107 GLU A O 1
ATOM 831 N N . ALA A 1 108 ? 0.262 -4.803 -6.250 1.00 88.38 108 ALA A N 1
ATOM 832 C CA . ALA A 1 108 ? -0.362 -5.543 -7.346 1.00 88.38 108 ALA A CA 1
ATOM 833 C C . ALA A 1 108 ? -0.579 -4.689 -8.611 1.00 88.38 108 ALA A C 1
ATOM 835 O O . ALA A 1 108 ? -0.702 -5.232 -9.706 1.00 88.38 108 ALA A O 1
ATOM 836 N N . GLN A 1 109 ? -0.646 -3.361 -8.472 1.00 87.25 109 GLN A N 1
ATOM 837 C CA . GLN A 1 109 ? -0.745 -2.419 -9.593 1.00 87.25 109 GLN A CA 1
ATOM 838 C C . GLN A 1 109 ? 0.618 -1.876 -10.035 1.00 87.25 109 GLN A C 1
ATOM 840 O O . GLN A 1 109 ? 0.706 -1.159 -11.036 1.00 87.25 109 GLN A O 1
ATOM 845 N N . ARG A 1 110 ? 1.688 -2.214 -9.314 1.00 85.69 110 ARG A N 1
ATOM 846 C CA . ARG A 1 110 ? 3.043 -1.826 -9.667 1.00 85.69 110 ARG A CA 1
ATOM 847 C C . ARG A 1 110 ? 3.518 -2.739 -10.792 1.00 85.69 110 ARG A C 1
ATOM 849 O O . ARG A 1 110 ? 3.714 -3.933 -10.602 1.00 85.69 110 ARG A O 1
ATOM 856 N N . SER A 1 111 ? 3.684 -2.174 -11.982 1.00 75.19 111 SER A N 1
ATOM 857 C CA . SER A 1 111 ? 4.375 -2.867 -13.066 1.00 75.19 111 SER A CA 1
ATOM 858 C C . SER A 1 111 ? 5.846 -2.483 -13.036 1.00 75.19 111 SER A C 1
ATOM 860 O O . SER A 1 111 ? 6.186 -1.302 -12.951 1.00 75.19 111 SER A O 1
ATOM 862 N N . GLU A 1 112 ? 6.714 -3.487 -13.109 1.00 74.56 112 GLU A N 1
ATOM 863 C CA . GLU A 1 112 ? 8.074 -3.269 -13.581 1.00 74.56 112 GLU A CA 1
ATOM 864 C C . GLU A 1 112 ? 7.955 -3.141 -15.106 1.00 74.56 112 GLU A C 1
ATOM 866 O O . GLU A 1 112 ? 7.513 -4.096 -15.759 1.00 74.56 112 GLU A O 1
ATOM 871 N N . PRO A 1 113 ? 8.231 -1.968 -15.699 1.00 74.75 113 PRO A N 1
ATOM 872 C CA . PRO A 1 113 ? 8.166 -1.841 -17.144 1.00 74.75 113 PRO A CA 1
ATOM 873 C C . PRO A 1 113 ? 9.156 -2.840 -17.762 1.00 74.75 113 PRO A C 1
ATOM 875 O O . PRO A 1 113 ? 10.284 -2.945 -17.273 1.00 74.75 113 PRO A O 1
ATOM 878 N N . PRO A 1 114 ? 8.770 -3.587 -18.815 1.00 76.44 114 PRO A N 1
ATOM 879 C CA . PRO A 1 114 ? 9.685 -4.517 -19.455 1.00 76.44 114 PRO A CA 1
ATOM 880 C C . PRO A 1 114 ? 10.910 -3.741 -19.931 1.00 76.44 114 PRO A C 1
ATOM 882 O O . PRO A 1 114 ? 10.801 -2.773 -20.689 1.00 76.44 114 PRO A O 1
ATOM 885 N N . LEU A 1 115 ? 12.075 -4.149 -19.438 1.00 78.75 115 LEU A N 1
ATOM 886 C CA . LEU A 1 115 ? 13.321 -3.496 -19.787 1.00 78.75 115 LEU A CA 1
ATOM 887 C C . LEU A 1 115 ? 13.639 -3.823 -21.255 1.00 78.75 115 LEU A C 1
ATOM 889 O O . LEU A 1 115 ? 13.509 -4.984 -21.658 1.00 78.75 115 LEU A O 1
ATOM 893 N N . PRO A 1 116 ? 14.026 -2.835 -22.082 1.00 85.31 116 PRO A N 1
ATOM 894 C CA . PRO A 1 116 ? 14.453 -3.118 -23.446 1.00 85.31 116 PRO A CA 1
ATOM 895 C C . PRO A 1 116 ? 15.649 -4.085 -23.431 1.00 85.31 116 PRO A C 1
ATOM 897 O O . PRO A 1 116 ? 16.380 -4.124 -22.436 1.00 85.31 116 PRO A O 1
ATOM 900 N N . PRO A 1 117 ? 15.897 -4.847 -24.513 1.00 84.69 117 PRO A N 1
ATOM 901 C CA . PRO A 1 117 ? 17.104 -5.664 -24.623 1.00 84.69 117 PRO A CA 1
ATOM 902 C C . PRO A 1 117 ? 18.355 -4.817 -24.338 1.00 84.69 117 PRO A C 1
ATOM 904 O O . PRO A 1 117 ? 18.547 -3.774 -24.961 1.00 84.69 117 PRO A O 1
ATOM 907 N N . GLY A 1 118 ? 19.165 -5.232 -23.362 1.00 87.81 118 GLY A N 1
ATOM 908 C CA . GLY A 1 118 ? 20.346 -4.497 -22.884 1.00 87.81 118 GLY A CA 1
ATOM 909 C C . GLY A 1 118 ? 20.081 -3.380 -21.859 1.00 87.81 118 GLY A C 1
ATOM 910 O O . GLY A 1 118 ? 20.993 -2.691 -21.397 1.00 87.81 118 GLY A O 1
ATOM 911 N N . GLY A 1 119 ? 18.822 -3.166 -21.473 1.00 90.56 119 GLY A N 1
ATOM 912 C CA . GLY A 1 119 ? 18.441 -2.119 -20.527 1.00 90.56 119 GLY A CA 1
ATOM 913 C C . GLY A 1 119 ? 18.941 -2.365 -19.101 1.00 90.56 119 GLY A C 1
ATOM 914 O O . GLY A 1 119 ? 19.117 -1.405 -18.353 1.00 90.56 119 GLY A O 1
ATOM 915 N N . GLN A 1 120 ? 19.214 -3.622 -18.730 1.00 90.25 120 GLN A N 1
ATOM 916 C CA . GLN A 1 120 ? 19.717 -3.977 -17.399 1.00 90.25 120 GLN A CA 1
ATOM 917 C C . GLN A 1 120 ? 21.168 -3.514 -17.241 1.00 90.25 120 GLN A C 1
ATOM 919 O O . GLN A 1 120 ? 21.490 -2.844 -16.261 1.00 90.25 120 GLN A O 1
ATOM 924 N N . GLU A 1 121 ? 22.011 -3.779 -18.247 1.00 91.69 121 GLU A N 1
ATOM 925 C CA . GLU A 1 121 ? 23.403 -3.314 -18.261 1.00 91.69 121 GLU A CA 1
ATOM 926 C C . GLU A 1 121 ? 23.489 -1.784 -18.325 1.00 91.69 121 GLU A C 1
ATOM 928 O O . GLU A 1 121 ? 24.340 -1.186 -17.667 1.00 91.69 121 GLU A O 1
ATOM 933 N N . LEU A 1 122 ? 22.590 -1.134 -19.080 1.00 90.81 122 LEU A N 1
ATOM 934 C CA . LEU A 1 122 ? 22.504 0.327 -19.125 1.00 90.81 122 LEU A CA 1
ATOM 935 C C . LEU A 1 122 ? 22.112 0.907 -17.762 1.00 90.81 122 LEU A C 1
ATOM 937 O O . LEU A 1 122 ? 22.739 1.870 -17.329 1.00 90.81 122 LEU A O 1
ATOM 941 N N . LEU A 1 123 ? 21.107 0.339 -17.084 1.00 89.12 123 LEU A N 1
ATOM 942 C CA . LEU A 1 123 ? 20.689 0.776 -15.750 1.00 89.12 123 LEU A CA 1
ATOM 943 C C . LEU A 1 123 ? 21.828 0.608 -14.735 1.00 89.12 123 LEU A C 1
ATOM 945 O O . LEU A 1 123 ? 22.130 1.547 -14.001 1.00 89.12 123 LEU A O 1
ATOM 949 N N . GLU A 1 124 ? 22.511 -0.539 -14.738 1.00 90.31 124 GLU A N 1
ATOM 950 C CA . GLU A 1 124 ? 23.686 -0.785 -13.891 1.00 90.31 124 GLU A CA 1
ATOM 951 C C . GLU A 1 124 ? 24.832 0.188 -14.171 1.00 90.31 124 GLU A C 1
ATOM 953 O O . GLU A 1 124 ? 25.442 0.722 -13.240 1.00 90.31 124 GLU A O 1
ATOM 958 N N . LEU A 1 125 ? 25.125 0.443 -15.447 1.00 90.12 125 LEU A N 1
ATOM 959 C CA . LEU A 1 125 ? 26.134 1.410 -15.858 1.00 90.12 125 LEU A CA 1
ATOM 960 C C . LEU A 1 125 ? 25.757 2.819 -15.388 1.00 90.12 125 LEU A C 1
ATOM 962 O O . LEU A 1 125 ? 26.609 3.530 -14.856 1.00 90.12 125 LEU A O 1
ATOM 966 N N . LEU A 1 126 ? 24.488 3.211 -15.529 1.00 88.25 126 LEU A N 1
ATOM 967 C CA . LEU A 1 126 ? 23.984 4.510 -15.089 1.00 88.25 126 LEU A CA 1
ATOM 968 C C . LEU A 1 126 ? 24.112 4.669 -13.573 1.00 88.25 126 LEU A C 1
ATOM 970 O O . LEU A 1 126 ? 24.623 5.690 -13.118 1.00 88.25 126 LEU A O 1
ATOM 974 N N . LEU A 1 127 ? 23.718 3.650 -12.802 1.00 87.62 127 LEU A N 1
ATOM 975 C CA . LEU A 1 127 ? 23.866 3.640 -11.346 1.00 87.62 127 LEU A CA 1
ATOM 976 C C . LEU A 1 127 ? 25.337 3.722 -10.935 1.00 87.62 127 LEU A C 1
ATOM 978 O O . LEU A 1 127 ? 25.671 4.458 -10.012 1.00 87.62 127 LEU A O 1
ATOM 982 N N . ARG A 1 128 ? 26.234 3.019 -11.633 1.00 86.56 128 ARG A N 1
ATOM 983 C CA . ARG A 1 128 ? 27.675 3.057 -11.355 1.00 86.56 128 ARG A CA 1
ATOM 984 C C . ARG A 1 128 ? 28.285 4.425 -11.663 1.00 86.56 128 ARG A C 1
ATOM 986 O O . ARG A 1 128 ? 29.066 4.935 -10.867 1.00 86.56 128 ARG A O 1
ATOM 993 N N . ILE A 1 129 ? 27.915 5.033 -12.791 1.00 82.44 129 ILE A N 1
ATOM 994 C CA . ILE A 1 129 ? 28.418 6.349 -13.216 1.00 82.44 129 ILE A CA 1
ATOM 995 C C . ILE A 1 129 ? 27.830 7.480 -12.356 1.00 82.44 129 ILE A C 1
ATOM 997 O O . ILE A 1 129 ? 28.533 8.439 -12.041 1.00 82.44 129 ILE A O 1
ATOM 1001 N N . GLN A 1 130 ? 26.557 7.392 -11.955 1.00 77.31 130 GLN A N 1
ATOM 1002 C CA . GLN A 1 130 ? 25.918 8.379 -11.073 1.00 77.31 130 GLN A CA 1
ATOM 1003 C C . GLN A 1 130 ? 26.322 8.205 -9.603 1.00 77.31 130 GLN A C 1
ATOM 1005 O O . GLN A 1 130 ? 26.477 9.202 -8.901 1.00 77.31 130 GLN A O 1
ATOM 1010 N N . GLY A 1 131 ? 26.523 6.966 -9.150 1.00 71.50 131 GLY A N 1
ATOM 1011 C CA . GLY A 1 131 ? 26.971 6.627 -7.796 1.00 71.50 131 GLY A CA 1
ATOM 1012 C C . GLY A 1 131 ? 28.474 6.816 -7.564 1.00 71.50 131 GLY A C 1
ATOM 1013 O O . GLY A 1 131 ? 28.919 6.800 -6.420 1.00 71.50 131 GLY A O 1
ATOM 1014 N N . GLY A 1 132 ? 29.258 7.032 -8.624 1.00 68.88 132 GLY A N 1
ATOM 1015 C CA . GLY A 1 132 ? 30.703 7.263 -8.574 1.00 68.88 132 GLY A CA 1
ATOM 1016 C C . GLY A 1 132 ? 31.095 8.677 -8.141 1.00 68.88 132 GLY A C 1
ATOM 1017 O O . GLY A 1 132 ? 31.755 9.371 -8.903 1.00 68.88 132 GLY A O 1
ATOM 1018 N N . GLY A 1 133 ? 30.661 9.120 -6.957 1.00 67.38 133 GLY A N 1
ATOM 1019 C CA . GLY A 1 133 ? 31.254 10.263 -6.240 1.00 67.38 133 GLY A CA 1
ATOM 1020 C C . GLY A 1 133 ? 30.964 11.669 -6.780 1.00 67.38 133 GLY A C 1
ATOM 1021 O O . GLY A 1 133 ? 31.045 12.627 -6.021 1.00 67.38 133 GLY A O 1
ATOM 1022 N N . ARG A 1 134 ? 30.507 11.824 -8.027 1.00 72.62 134 ARG A N 1
ATOM 1023 C CA . ARG A 1 134 ? 30.262 13.138 -8.661 1.00 72.62 134 ARG A CA 1
ATOM 1024 C C . ARG A 1 134 ? 29.376 14.108 -7.891 1.00 72.62 134 ARG A C 1
ATOM 1026 O O . ARG A 1 134 ? 29.545 15.319 -8.001 1.00 72.62 134 ARG A O 1
ATOM 1033 N N . MET A 1 135 ? 28.414 13.591 -7.137 1.00 70.25 135 MET A N 1
ATOM 1034 C CA . MET A 1 135 ? 27.591 14.409 -6.248 1.00 70.25 135 MET A CA 1
ATOM 1035 C C . MET A 1 135 ? 28.380 14.885 -5.022 1.00 70.25 135 MET A C 1
ATOM 1037 O O . MET A 1 135 ? 28.236 16.036 -4.631 1.00 70.25 135 MET A O 1
ATOM 1041 N N . GLU A 1 136 ? 29.199 14.013 -4.433 1.00 75.94 136 GLU A N 1
ATOM 1042 C CA . GLU A 1 136 ? 30.060 14.312 -3.283 1.00 75.94 136 GLU A CA 1
ATOM 1043 C C . GLU A 1 136 ? 31.161 15.310 -3.669 1.00 75.94 136 GLU A C 1
ATOM 1045 O O . GLU A 1 136 ? 31.436 16.257 -2.944 1.00 75.94 136 GLU A O 1
ATOM 1050 N N . GLU A 1 137 ? 31.715 15.169 -4.870 1.00 73.69 137 GLU A N 1
ATOM 1051 C CA . GLU A 1 137 ? 32.735 16.063 -5.431 1.00 73.69 137 GLU A CA 1
ATOM 1052 C C . GLU A 1 137 ? 32.193 17.468 -5.729 1.00 73.69 137 GLU A C 1
ATOM 1054 O O . GLU A 1 137 ? 32.924 18.453 -5.644 1.00 73.69 137 GLU A O 1
ATOM 1059 N N . GLN A 1 138 ? 30.903 17.577 -6.065 1.00 75.12 138 GLN A N 1
ATOM 1060 C CA . GLN A 1 138 ? 30.207 18.859 -6.225 1.00 75.12 138 GLN A CA 1
ATOM 1061 C C . GLN A 1 138 ? 29.533 19.346 -4.936 1.00 75.12 138 GLN A C 1
ATOM 1063 O O . GLN A 1 138 ? 28.888 20.397 -4.930 1.00 75.12 138 GLN A O 1
ATOM 1068 N N . ARG A 1 139 ? 29.678 18.609 -3.832 1.00 78.69 139 ARG A N 1
ATOM 1069 C CA . ARG A 1 139 ? 29.126 18.983 -2.537 1.00 78.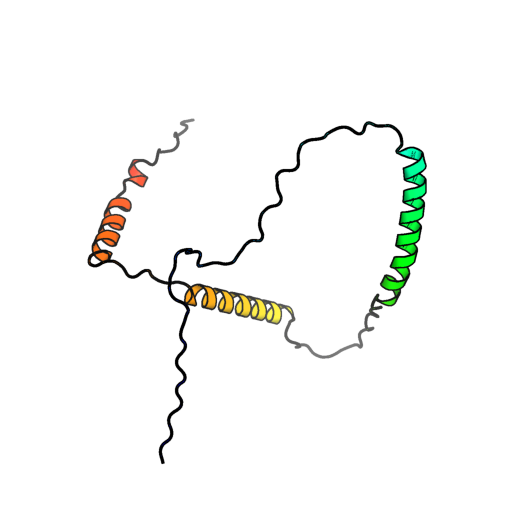69 139 ARG A CA 1
ATOM 1070 C C . ARG A 1 139 ? 30.040 20.039 -1.921 1.00 78.69 139 ARG A C 1
ATOM 1072 O O . ARG A 1 139 ? 31.161 19.760 -1.507 1.00 78.69 139 ARG A O 1
ATOM 1079 N N . SER A 1 140 ? 29.578 21.286 -1.873 1.00 78.06 140 SER A N 1
ATOM 1080 C CA . SER A 1 140 ? 30.320 22.355 -1.204 1.00 78.06 140 SER A CA 1
ATOM 1081 C C . SER A 1 140 ? 30.412 22.065 0.294 1.00 78.06 140 SER A C 1
ATOM 1083 O O . SER A 1 140 ? 29.382 21.856 0.941 1.00 78.06 140 SER A O 1
ATOM 1085 N N . GLN A 1 141 ? 31.621 22.100 0.855 1.00 78.75 141 GLN A N 1
ATOM 1086 C CA . GLN A 1 141 ? 31.786 22.082 2.306 1.00 78.75 141 GLN A CA 1
ATOM 1087 C C . GLN A 1 141 ? 31.241 23.392 2.893 1.00 78.75 141 GLN A C 1
ATOM 1089 O O . GLN A 1 141 ? 31.502 24.464 2.333 1.00 78.75 141 GLN A O 1
ATOM 1094 N N . PRO A 1 142 ? 30.471 23.338 3.992 1.00 74.44 142 PRO A N 1
ATOM 1095 C CA . PRO A 1 142 ? 30.036 24.550 4.666 1.00 74.44 142 PRO A CA 1
ATOM 1096 C C . PRO A 1 142 ? 31.270 25.326 5.157 1.00 74.44 142 PRO A C 1
ATOM 1098 O O . PRO A 1 142 ? 32.246 24.705 5.586 1.00 74.44 142 PRO A O 1
ATOM 1101 N N . PRO A 1 143 ? 31.264 26.669 5.094 1.00 74.12 143 PRO A N 1
ATOM 1102 C CA . PRO A 1 143 ? 32.401 27.462 5.538 1.00 74.12 143 PRO A CA 1
ATOM 1103 C C . PRO A 1 143 ? 32.695 27.169 7.012 1.00 74.12 143 PRO A C 1
ATOM 1105 O O . PRO A 1 143 ? 31.838 27.349 7.878 1.00 74.12 143 PRO A O 1
ATOM 1108 N N . THR A 1 144 ? 33.916 26.717 7.304 1.00 71.62 144 THR A N 1
ATOM 1109 C CA . THR A 1 144 ? 34.392 26.574 8.679 1.00 71.62 144 THR A CA 1
ATOM 1110 C C . THR A 1 144 ? 34.609 27.972 9.237 1.00 71.62 144 THR A C 1
ATOM 1112 O O . THR A 1 144 ? 35.608 28.622 8.929 1.00 71.62 144 THR A O 1
ATOM 1115 N N . HIS A 1 145 ? 33.659 28.460 10.032 1.00 67.38 145 HIS A N 1
ATOM 1116 C CA . HIS A 1 145 ? 33.880 29.649 10.842 1.00 67.38 145 HIS A CA 1
ATOM 1117 C C . HIS A 1 145 ? 34.972 29.326 11.867 1.00 67.38 145 HIS A C 1
ATOM 1119 O O . HIS A 1 145 ? 34.734 28.626 12.848 1.00 67.38 145 HIS A O 1
ATOM 1125 N N . ILE A 1 146 ? 36.186 29.802 11.594 1.00 61.31 146 ILE A N 1
ATOM 1126 C CA . ILE A 1 146 ? 37.270 29.865 12.569 1.00 61.31 146 ILE A CA 1
ATOM 1127 C C . ILE A 1 146 ? 36.934 31.057 13.466 1.00 61.31 146 ILE A C 1
ATOM 1129 O O . ILE A 1 146 ? 36.824 32.183 12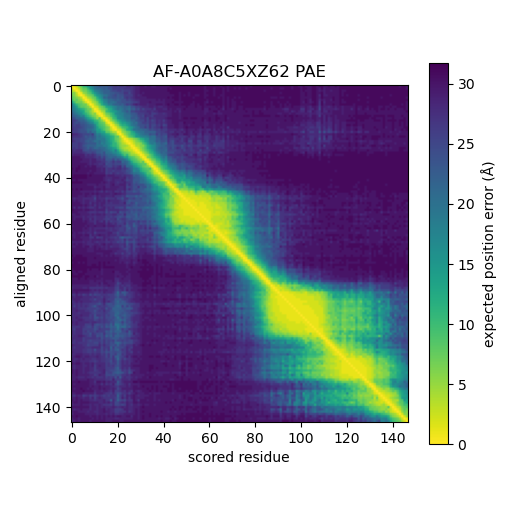.976 1.00 61.31 146 ILE A O 1
ATOM 1133 N N . CYS A 1 147 ? 36.671 30.768 14.738 1.00 49.53 147 CYS A N 1
ATOM 1134 C CA . CYS A 1 147 ? 36.474 31.765 15.782 1.00 49.53 147 CYS A CA 1
ATOM 1135 C C . CYS A 1 147 ? 37.822 32.204 16.357 1.00 49.53 147 CYS A C 1
ATOM 1137 O O . CYS A 1 147 ? 38.735 31.348 16.414 1.00 49.53 147 CYS A O 1
#

Radius of gyration: 34.57 Å; Cα contacts (8 Å, |Δi|>4): 3; chains: 1; bounding box: 75×85×76 Å